Protein AF-L7FMI9-F1 (afdb_monomer)
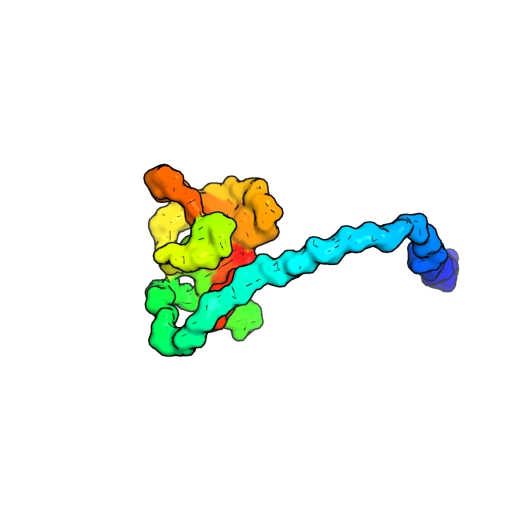
Structure (mmCIF, N/CA/C/O backbone):
data_AF-L7FMI9-F1
#
_entry.id   AF-L7FMI9-F1
#
loop_
_atom_site.group_PDB
_atom_site.id
_atom_site.type_symbol
_atom_site.label_atom_id
_atom_site.label_alt_id
_atom_site.label_comp_id
_atom_site.label_asym_id
_atom_site.label_entity_id
_atom_site.label_seq_id
_atom_site.pdbx_PDB_ins_code
_atom_site.Cartn_x
_atom_site.Cartn_y
_atom_site.Cartn_z
_atom_site.occupancy
_atom_site.B_iso_or_equiv
_atom_site.auth_seq_id
_atom_site.auth_comp_id
_atom_site.auth_asym_id
_atom_site.auth_atom_id
_atom_site.pdbx_PDB_model_num
ATOM 1 N N . MET A 1 1 ? 30.888 38.657 -20.305 1.00 48.72 1 MET A N 1
ATOM 2 C CA . MET A 1 1 ? 30.875 37.932 -19.015 1.00 48.72 1 MET A CA 1
ATOM 3 C C . MET A 1 1 ? 31.199 36.479 -19.324 1.00 48.72 1 MET A C 1
ATOM 5 O O . MET A 1 1 ? 30.430 35.849 -20.033 1.00 48.72 1 MET A O 1
ATOM 9 N N . ASN A 1 2 ? 32.380 36.006 -18.915 1.00 47.31 2 ASN A N 1
ATOM 10 C CA . ASN A 1 2 ? 32.978 34.755 -19.396 1.00 47.31 2 ASN A CA 1
ATOM 11 C C . ASN A 1 2 ? 32.575 33.563 -18.515 1.00 47.31 2 ASN A C 1
ATOM 13 O O . ASN A 1 2 ? 32.680 33.641 -17.296 1.00 47.31 2 ASN A O 1
ATOM 17 N N . ALA A 1 3 ? 32.174 32.452 -19.140 1.00 50.94 3 ALA A N 1
ATOM 18 C CA . ALA A 1 3 ? 31.691 31.223 -18.495 1.00 50.94 3 ALA A CA 1
ATOM 19 C C . ALA A 1 3 ? 32.698 30.541 -17.538 1.00 50.94 3 ALA A C 1
ATOM 21 O O . ALA A 1 3 ? 32.317 29.676 -16.753 1.00 50.94 3 ALA A O 1
ATOM 22 N N . LEU A 1 4 ? 33.965 30.961 -17.553 1.00 51.22 4 LEU A N 1
ATOM 23 C CA . LEU A 1 4 ? 35.029 30.443 -16.688 1.00 51.22 4 LEU A CA 1
ATOM 24 C C . LEU A 1 4 ? 34.873 30.831 -15.206 1.00 51.22 4 LEU A C 1
ATOM 26 O O . LEU A 1 4 ? 35.293 30.072 -14.340 1.00 51.22 4 LEU A O 1
ATOM 30 N N . THR A 1 5 ? 34.215 31.948 -14.877 1.00 52.50 5 THR A N 1
ATOM 31 C CA . THR A 1 5 ? 34.077 32.391 -13.473 1.00 52.50 5 THR A CA 1
ATOM 32 C C . THR A 1 5 ? 32.957 31.691 -12.695 1.00 52.50 5 THR A C 1
ATOM 34 O O . THR A 1 5 ? 32.901 31.813 -11.470 1.00 52.50 5 THR A O 1
ATOM 37 N N . MET A 1 6 ? 32.066 30.944 -13.361 1.00 52.34 6 MET A N 1
ATOM 38 C CA . MET A 1 6 ? 31.012 30.179 -12.675 1.00 52.34 6 MET A CA 1
ATOM 39 C C . MET A 1 6 ? 31.495 28.819 -12.154 1.00 52.34 6 MET A C 1
ATOM 41 O O . MET A 1 6 ? 31.000 28.369 -11.122 1.00 52.34 6 MET A O 1
ATOM 45 N N . LEU A 1 7 ? 32.486 28.195 -12.802 1.00 47.41 7 LEU A N 1
ATOM 46 C CA . LEU A 1 7 ? 33.030 26.902 -12.367 1.00 47.41 7 LEU A CA 1
ATOM 47 C C . LEU A 1 7 ? 33.887 27.016 -11.094 1.00 47.41 7 LEU A C 1
ATOM 49 O O . LEU A 1 7 ? 33.741 26.193 -10.195 1.00 47.41 7 LEU A O 1
ATOM 53 N N . GLU A 1 8 ? 34.679 28.082 -10.937 1.00 49.25 8 GLU A N 1
ATOM 54 C CA . GLU A 1 8 ? 35.479 28.303 -9.715 1.00 49.25 8 GLU A CA 1
ATOM 55 C C . GLU A 1 8 ? 34.634 28.530 -8.447 1.00 49.25 8 GLU A C 1
ATOM 57 O O . GLU A 1 8 ? 35.099 28.292 -7.329 1.00 49.25 8 GLU A O 1
ATOM 62 N N . LYS A 1 9 ? 33.380 28.984 -8.586 1.00 52.03 9 LYS A N 1
ATOM 63 C CA . LYS A 1 9 ? 32.485 29.186 -7.435 1.00 52.03 9 LYS A CA 1
ATOM 64 C C . LYS A 1 9 ? 31.880 27.889 -6.902 1.00 52.03 9 LYS A C 1
ATOM 66 O O . LYS A 1 9 ? 31.558 27.843 -5.717 1.00 52.03 9 LYS A O 1
ATOM 71 N N . LEU A 1 10 ? 31.736 26.858 -7.735 1.00 48.34 10 LEU A N 1
ATOM 72 C CA . LEU A 1 10 ? 31.167 25.574 -7.317 1.00 48.34 10 LEU A CA 1
ATOM 73 C C . LEU A 1 10 ? 32.185 24.715 -6.560 1.00 48.34 10 LEU A C 1
ATOM 75 O O . LEU A 1 10 ? 31.821 24.072 -5.578 1.00 48.34 10 LEU A O 1
ATOM 79 N N . ASP A 1 11 ? 33.466 24.794 -6.924 1.00 43.16 11 ASP A N 1
ATOM 80 C CA . ASP A 1 11 ? 34.517 24.000 -6.276 1.00 43.16 11 ASP A CA 1
ATOM 81 C C . ASP A 1 11 ? 34.847 24.486 -4.853 1.00 43.16 11 ASP A C 1
ATOM 83 O O . ASP A 1 11 ? 35.210 23.706 -3.975 1.00 43.16 11 ASP A O 1
ATOM 87 N N . ARG A 1 12 ? 34.623 25.775 -4.556 1.00 47.50 12 ARG A N 1
ATOM 88 C CA . ARG A 1 12 ? 34.828 26.328 -3.202 1.00 47.50 12 ARG A CA 1
ATOM 89 C C . ARG A 1 12 ? 33.780 25.901 -2.175 1.00 47.50 12 ARG A C 1
ATOM 91 O O . ARG A 1 12 ? 34.020 26.071 -0.980 1.00 47.50 12 ARG A O 1
ATOM 98 N N . ILE A 1 13 ? 32.633 25.376 -2.602 1.00 50.09 13 ILE A N 1
ATOM 99 C CA . ILE A 1 13 ? 31.576 24.926 -1.683 1.00 50.09 13 ILE A CA 1
ATOM 100 C C . ILE A 1 13 ? 31.843 23.490 -1.204 1.00 50.09 13 ILE A C 1
ATOM 102 O O . ILE A 1 13 ? 31.398 23.119 -0.121 1.00 50.09 13 ILE A O 1
ATOM 106 N N . ASN A 1 14 ? 32.645 22.716 -1.942 1.00 40.94 14 ASN A N 1
ATOM 107 C CA . ASN A 1 14 ? 32.905 21.308 -1.642 1.00 40.94 14 ASN A CA 1
ATOM 108 C C . ASN A 1 14 ? 34.029 21.066 -0.617 1.00 40.94 14 ASN A C 1
ATOM 110 O O . ASN A 1 14 ? 34.174 19.953 -0.125 1.00 40.94 14 ASN A O 1
ATOM 114 N N . SER A 1 15 ? 34.802 22.095 -0.253 1.00 45.16 15 SER A N 1
ATOM 115 C CA . SER A 1 15 ? 36.033 21.919 0.542 1.00 45.16 15 SER A CA 1
ATOM 116 C C . SER A 1 15 ? 35.944 22.395 1.994 1.00 45.16 15 SER A C 1
ATOM 118 O O . SER A 1 15 ? 36.972 22.585 2.640 1.00 45.16 15 SER A O 1
ATOM 120 N N . ARG A 1 16 ? 34.742 22.606 2.547 1.00 40.66 16 ARG A N 1
ATOM 121 C CA . ARG A 1 16 ? 34.570 22.882 3.986 1.00 40.66 16 ARG A CA 1
ATOM 122 C C . ARG A 1 16 ? 33.949 21.695 4.706 1.00 40.66 16 ARG A C 1
ATOM 124 O O . ARG A 1 16 ? 32.851 21.769 5.248 1.00 40.66 16 ARG A O 1
ATOM 131 N N . GLU A 1 17 ? 34.719 20.618 4.772 1.00 49.94 17 GLU A N 1
ATOM 132 C CA . GLU A 1 17 ? 34.647 19.725 5.920 1.00 49.94 17 GLU A CA 1
ATOM 133 C C . GLU A 1 17 ? 35.214 20.451 7.147 1.00 49.94 17 GLU A C 1
ATOM 135 O O . GLU A 1 17 ? 36.358 20.898 7.154 1.00 49.94 17 GLU A O 1
ATOM 140 N N . HIS A 1 18 ? 34.418 20.545 8.211 1.00 39.72 18 HIS A N 1
ATOM 141 C CA . HIS A 1 18 ? 34.943 20.696 9.563 1.00 39.72 18 HIS A CA 1
ATOM 142 C C . HIS A 1 18 ? 34.157 19.798 10.523 1.00 39.72 18 HIS A C 1
ATOM 144 O O . HIS A 1 18 ? 33.081 20.127 11.014 1.00 39.72 18 HIS A O 1
ATOM 150 N N . THR A 1 19 ? 34.738 18.619 10.750 1.00 45.62 19 THR A N 1
ATOM 151 C CA . THR A 1 19 ? 34.944 17.981 12.059 1.00 45.62 19 THR A CA 1
ATOM 152 C C . THR A 1 19 ? 33.861 18.164 13.129 1.00 45.62 19 THR A C 1
ATOM 154 O O . THR A 1 19 ? 33.884 19.127 13.893 1.00 45.62 19 THR A O 1
ATOM 157 N N . THR A 1 20 ? 33.044 17.127 13.337 1.00 40.53 20 THR A N 1
ATOM 158 C CA . THR A 1 20 ? 32.455 16.828 14.654 1.00 40.53 20 THR A CA 1
ATOM 159 C C . THR A 1 20 ? 32.525 15.323 14.963 1.00 40.53 20 THR A C 1
ATOM 161 O O . THR A 1 20 ? 31.852 14.518 14.339 1.00 40.53 20 THR A O 1
ATOM 164 N N . LYS A 1 21 ? 33.404 14.991 15.925 1.00 44.69 21 LYS A N 1
ATOM 165 C CA . LYS A 1 21 ? 33.473 13.855 16.882 1.00 44.69 21 LYS A CA 1
ATOM 166 C C . LYS A 1 21 ? 32.894 12.472 16.481 1.00 44.69 21 LYS A C 1
ATOM 168 O O . LYS A 1 21 ? 31.724 12.376 16.118 1.00 44.69 21 LYS A O 1
ATOM 173 N N . PRO A 1 22 ? 33.615 11.354 16.730 1.00 42.78 22 PRO A N 1
ATOM 174 C CA . PRO A 1 22 ? 33.085 10.016 16.491 1.00 42.78 22 PRO A CA 1
ATOM 175 C C . PRO A 1 22 ? 32.096 9.644 17.603 1.00 42.78 22 PRO A C 1
ATOM 177 O O . PRO A 1 22 ? 32.460 9.100 18.645 1.00 42.78 22 PRO A O 1
ATOM 180 N N . HIS A 1 23 ? 30.812 9.924 17.397 1.00 39.69 23 HIS A N 1
ATOM 181 C CA . HIS A 1 23 ? 29.778 9.274 18.190 1.00 39.69 23 HIS A CA 1
ATOM 182 C C . HIS A 1 23 ? 29.661 7.821 17.728 1.00 39.69 23 HIS A C 1
ATOM 1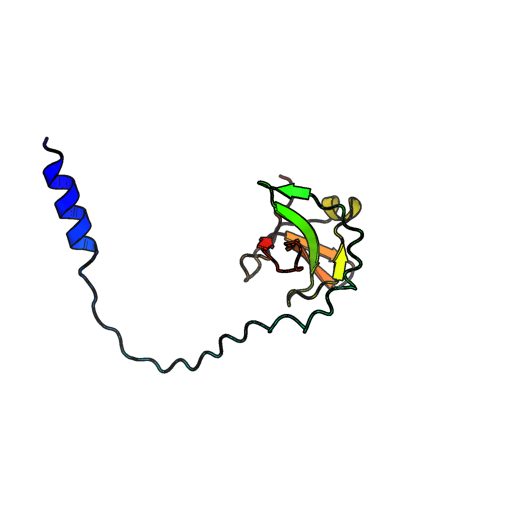84 O O . HIS A 1 23 ? 29.154 7.548 16.641 1.00 39.69 23 HIS A O 1
ATOM 190 N N . LYS A 1 24 ? 30.094 6.888 18.588 1.00 50.75 24 LYS A N 1
ATOM 191 C CA . LYS A 1 24 ? 29.663 5.483 18.576 1.00 50.75 24 LYS A CA 1
ATOM 192 C C . LYS A 1 24 ? 28.146 5.436 18.351 1.00 50.75 24 LYS A C 1
ATOM 194 O O . LYS A 1 24 ? 27.367 5.647 19.276 1.00 50.75 24 LYS A O 1
ATOM 199 N N . LYS A 1 25 ? 27.722 5.144 17.123 1.00 45.19 25 LYS A N 1
ATOM 200 C CA . LYS A 1 25 ? 26.368 4.691 16.814 1.00 45.19 25 LYS A CA 1
ATOM 201 C C . LYS A 1 25 ? 26.483 3.248 16.361 1.00 45.19 25 LYS A C 1
ATOM 203 O O . LYS A 1 25 ? 26.586 2.956 15.178 1.00 45.19 25 LYS A O 1
ATOM 208 N N . SER A 1 26 ? 26.433 2.351 17.343 1.00 51.41 26 SER A N 1
ATOM 209 C CA . SER A 1 26 ? 25.832 1.038 17.133 1.00 51.41 26 SER A CA 1
ATOM 210 C C . SER A 1 26 ? 24.372 1.287 16.754 1.00 51.41 26 SER A C 1
ATOM 212 O O . SER A 1 26 ? 23.499 1.444 17.603 1.00 51.41 26 SER A O 1
ATOM 214 N N . ARG A 1 27 ? 24.122 1.472 15.461 1.00 44.56 27 ARG A N 1
ATOM 215 C CA . ARG A 1 27 ? 22.790 1.418 14.878 1.00 44.56 27 ARG A CA 1
ATOM 216 C C . ARG A 1 27 ? 22.799 0.191 13.997 1.00 44.56 27 ARG A C 1
ATOM 218 O O . ARG A 1 27 ? 23.167 0.258 12.832 1.00 44.56 27 ARG A O 1
ATOM 225 N N . SER A 1 28 ? 22.423 -0.927 14.609 1.00 46.59 28 SER A N 1
ATOM 226 C CA . SER A 1 28 ? 21.801 -2.030 13.891 1.00 46.59 28 SER A CA 1
ATOM 227 C C . SER A 1 28 ? 20.772 -1.420 12.939 1.00 46.59 28 SER A C 1
ATOM 229 O O . SER A 1 28 ? 19.736 -0.914 13.374 1.00 46.59 28 SER A O 1
ATOM 231 N N . SER A 1 29 ? 21.099 -1.378 11.648 1.00 44.69 29 SER A N 1
ATOM 232 C CA . SER A 1 29 ? 20.142 -1.178 10.572 1.00 44.69 29 SER A CA 1
ATOM 233 C C . SER A 1 29 ? 19.298 -2.443 10.514 1.00 44.69 29 SER A C 1
ATOM 235 O O . SER A 1 29 ? 19.445 -3.283 9.629 1.00 44.69 29 SER A O 1
ATOM 237 N N . PHE A 1 30 ? 18.436 -2.620 11.514 1.00 42.62 30 PHE A N 1
ATOM 238 C CA . PHE A 1 30 ? 17.433 -3.666 11.499 1.00 42.62 30 PHE A CA 1
ATOM 239 C C . PHE A 1 30 ? 16.339 -3.222 10.531 1.00 42.62 30 PHE A C 1
ATOM 241 O O . PHE A 1 30 ? 15.236 -2.854 10.917 1.00 42.62 30 PHE A O 1
ATOM 248 N N . VAL A 1 31 ? 16.684 -3.217 9.242 1.00 46.03 31 VAL A N 1
ATOM 249 C CA . VAL A 1 31 ? 15.712 -3.533 8.205 1.00 46.03 31 VAL A CA 1
ATOM 250 C C . VAL A 1 31 ? 15.142 -4.878 8.650 1.00 46.03 31 VAL A C 1
ATOM 252 O O . VAL A 1 31 ? 15.937 -5.812 8.828 1.00 46.03 31 VAL A O 1
ATOM 255 N N . PRO A 1 32 ? 13.830 -5.000 8.924 1.00 44.03 32 PRO A N 1
ATOM 256 C CA . PRO A 1 32 ? 13.233 -6.310 9.097 1.00 44.03 32 PRO A CA 1
ATOM 257 C C . PRO A 1 32 ? 13.613 -7.083 7.844 1.00 44.03 32 PRO A C 1
ATOM 259 O O . PRO A 1 32 ? 13.218 -6.711 6.740 1.00 44.03 32 PRO A O 1
ATOM 262 N N . ARG A 1 33 ? 14.494 -8.078 7.989 1.00 46.84 33 ARG A N 1
ATOM 263 C CA . ARG A 1 33 ? 14.833 -8.943 6.865 1.00 46.84 33 ARG A CA 1
ATOM 264 C C . ARG A 1 33 ? 13.505 -9.493 6.389 1.00 46.84 33 ARG A C 1
ATOM 266 O O . ARG A 1 33 ? 12.773 -10.046 7.214 1.00 46.84 33 ARG A O 1
ATOM 273 N N . SER A 1 34 ? 13.208 -9.275 5.109 1.00 47.38 34 SER A N 1
ATOM 274 C CA . SER A 1 34 ? 12.012 -9.785 4.458 1.00 47.38 34 SER A CA 1
ATOM 275 C C . SER A 1 34 ? 11.762 -11.201 4.976 1.00 47.38 34 SER A C 1
ATOM 277 O O . SER A 1 34 ? 12.715 -11.997 5.009 1.00 47.38 34 SER A O 1
ATOM 279 N N . PRO A 1 35 ? 10.552 -11.517 5.473 1.00 45.50 35 PRO A N 1
ATOM 280 C CA . PRO A 1 35 ? 10.257 -12.874 5.906 1.00 45.50 35 PRO A CA 1
ATOM 281 C C . PRO A 1 35 ? 10.667 -13.809 4.769 1.00 45.50 35 PRO A C 1
ATOM 283 O O . PRO A 1 35 ? 10.351 -13.515 3.620 1.00 45.50 35 PRO A O 1
ATOM 286 N N . LYS A 1 36 ? 11.453 -14.855 5.067 1.00 41.44 36 LYS A N 1
ATOM 287 C CA . LYS A 1 36 ? 11.997 -15.785 4.063 1.00 41.44 36 LYS A CA 1
ATOM 288 C C . LYS A 1 36 ? 10.857 -16.223 3.136 1.00 41.44 36 LYS A C 1
ATOM 290 O O . LYS A 1 36 ? 9.997 -16.992 3.556 1.00 41.44 36 LYS A O 1
ATOM 295 N N . GLN A 1 37 ? 10.819 -15.678 1.922 1.00 44.28 37 GLN A N 1
ATOM 296 C CA . GLN A 1 37 ? 9.704 -15.883 1.008 1.00 44.28 37 GLN A CA 1
ATOM 297 C C . GLN A 1 37 ? 9.879 -17.220 0.294 1.00 44.28 37 GLN A C 1
ATOM 299 O O . GLN A 1 37 ? 10.850 -17.443 -0.425 1.00 44.28 37 GLN A O 1
ATOM 304 N N . THR A 1 38 ? 8.909 -18.104 0.480 1.00 43.47 38 THR A N 1
ATOM 305 C CA . THR A 1 38 ? 8.640 -19.221 -0.421 1.00 43.47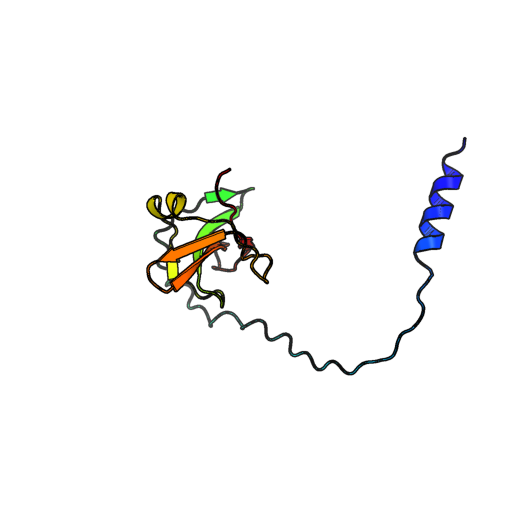 38 THR A CA 1
ATOM 306 C C . THR A 1 38 ? 8.091 -18.637 -1.733 1.00 43.47 38 THR A C 1
ATOM 308 O O . THR A 1 38 ? 7.017 -18.035 -1.706 1.00 43.47 38 THR A O 1
ATOM 311 N N . PRO A 1 39 ? 8.771 -18.798 -2.882 1.00 46.00 39 PRO A N 1
ATOM 312 C CA . PRO A 1 39 ? 8.464 -18.070 -4.122 1.00 46.00 39 PRO A CA 1
ATOM 313 C C . PRO A 1 39 ? 7.131 -18.442 -4.803 1.00 46.00 39 PRO A C 1
ATOM 315 O O . PRO A 1 39 ? 6.804 -17.883 -5.843 1.00 46.00 39 PRO A O 1
ATOM 318 N N . HIS A 1 40 ? 6.336 -19.355 -4.237 1.00 41.38 40 HIS A N 1
ATOM 319 C CA . HIS A 1 40 ? 5.146 -19.910 -4.894 1.00 41.38 40 HIS A CA 1
ATOM 320 C C . HIS A 1 40 ? 3.792 -19.524 -4.282 1.00 41.38 40 HIS A C 1
ATOM 322 O O . HIS A 1 40 ? 2.766 -19.988 -4.769 1.00 41.38 40 HIS A O 1
ATOM 328 N N . LEU A 1 41 ? 3.741 -18.675 -3.251 1.00 40.69 41 LEU A N 1
ATOM 329 C CA . LEU A 1 41 ? 2.490 -18.371 -2.541 1.00 40.69 41 LEU A CA 1
ATOM 330 C C . LEU A 1 41 ? 2.364 -16.879 -2.214 1.00 40.69 41 LEU A C 1
ATOM 332 O O . LEU A 1 41 ? 2.337 -16.481 -1.055 1.00 40.69 41 LEU A O 1
ATOM 336 N N . PHE A 1 42 ? 2.239 -16.046 -3.244 1.00 50.44 42 PHE A N 1
ATOM 337 C CA . PHE A 1 42 ? 1.680 -14.706 -3.076 1.00 50.44 42 PHE A CA 1
ATOM 338 C C . PHE A 1 42 ? 0.278 -14.666 -3.687 1.00 50.44 42 PHE A C 1
ATOM 340 O O . PHE A 1 42 ? 0.147 -14.533 -4.902 1.00 50.44 42 PHE A O 1
ATOM 347 N N . PRO A 1 43 ? -0.796 -14.779 -2.884 1.00 47.25 43 PRO A N 1
ATOM 348 C CA . PRO A 1 43 ? -2.167 -14.704 -3.373 1.00 47.25 43 PRO A CA 1
ATOM 349 C C . PRO A 1 43 ? -2.574 -13.240 -3.612 1.00 47.25 43 PRO A C 1
ATOM 351 O O . PRO A 1 43 ? -3.607 -12.784 -3.120 1.00 47.25 43 PRO A O 1
ATOM 354 N N . PHE A 1 44 ? -1.763 -12.460 -4.334 1.00 52.53 44 PHE A N 1
ATOM 355 C CA . PHE A 1 44 ? -2.198 -11.145 -4.787 1.00 52.53 44 PHE A CA 1
ATOM 356 C C . PHE A 1 44 ? -3.263 -11.356 -5.868 1.00 52.53 44 PHE A C 1
ATOM 358 O O . PHE A 1 44 ? -2.958 -11.521 -7.040 1.00 52.53 44 PHE A O 1
ATOM 365 N N . GLN A 1 45 ? -4.538 -11.289 -5.485 1.00 55.62 45 GLN A N 1
ATOM 366 C CA . GLN A 1 45 ? -5.640 -11.054 -6.430 1.00 55.62 45 GLN A CA 1
ATOM 367 C C . GLN A 1 45 ? -5.654 -9.595 -6.942 1.00 55.62 45 GLN A C 1
ATOM 369 O O . GLN A 1 45 ? -6.636 -9.154 -7.533 1.00 55.62 45 GLN A O 1
ATOM 374 N N . ALA A 1 46 ? -4.601 -8.812 -6.677 1.00 61.09 46 ALA A N 1
ATOM 375 C CA . ALA A 1 46 ? -4.460 -7.463 -7.206 1.00 61.09 46 ALA A CA 1
ATOM 376 C C . ALA A 1 46 ? -4.073 -7.554 -8.680 1.00 61.09 46 ALA A C 1
ATOM 378 O O . ALA A 1 46 ? -3.057 -8.163 -9.009 1.00 61.09 46 ALA A O 1
ATOM 379 N N . THR A 1 47 ? -4.851 -6.917 -9.551 1.00 60.97 47 THR A N 1
ATOM 380 C CA . THR A 1 47 ? -4.472 -6.763 -10.953 1.00 60.97 47 THR A CA 1
ATOM 381 C C . THR A 1 47 ? -3.142 -6.003 -11.025 1.00 60.97 47 THR A C 1
ATOM 383 O O . THR A 1 47 ? -3.080 -4.870 -10.534 1.00 60.97 47 THR A O 1
ATOM 386 N N . PRO A 1 48 ? -2.076 -6.597 -11.590 1.00 75.81 48 PRO A N 1
ATOM 387 C CA . PRO A 1 48 ? -0.820 -5.890 -11.794 1.00 75.81 48 PRO A CA 1
ATOM 388 C C . PRO A 1 48 ? -1.020 -4.691 -12.722 1.00 75.81 48 PRO A C 1
ATOM 390 O O . PRO A 1 48 ? -1.799 -4.755 -13.673 1.00 75.81 48 PRO A O 1
ATOM 393 N N . TYR A 1 49 ? -0.268 -3.620 -12.492 1.00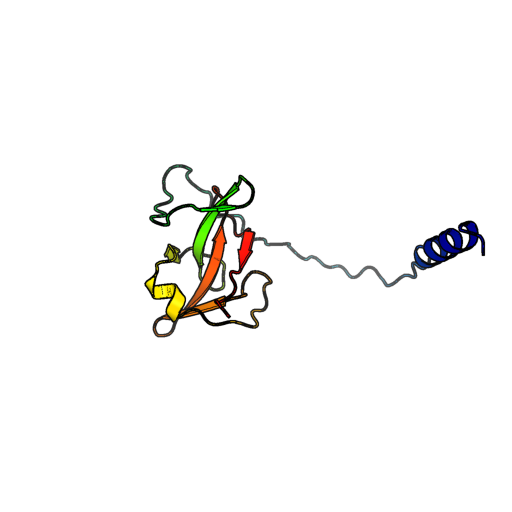 74.25 49 TYR A N 1
ATOM 394 C CA . TYR A 1 49 ? -0.149 -2.498 -13.421 1.00 74.25 49 TYR A CA 1
ATOM 395 C C . TYR A 1 49 ? 1.291 -2.385 -13.904 1.00 74.25 49 TYR A C 1
ATOM 397 O O . TYR A 1 49 ? 2.239 -2.606 -13.151 1.00 74.25 49 TYR A O 1
ATOM 405 N N . ASN A 1 50 ? 1.451 -2.045 -15.181 1.00 77.88 50 ASN A N 1
ATOM 406 C CA . ASN A 1 50 ? 2.756 -1.736 -15.741 1.00 77.88 50 ASN A CA 1
ATOM 407 C C . ASN A 1 50 ? 3.016 -0.239 -15.598 1.00 77.88 50 ASN A C 1
ATOM 409 O O . ASN A 1 50 ? 2.290 0.579 -16.158 1.00 77.88 50 ASN A O 1
ATOM 413 N N . PHE A 1 51 ? 4.064 0.102 -14.858 1.00 76.00 51 PHE A N 1
ATOM 414 C CA . PHE A 1 51 ? 4.569 1.459 -14.722 1.00 76.00 51 PHE A CA 1
ATOM 415 C C . PHE A 1 51 ? 6.017 1.479 -15.212 1.00 76.00 51 PHE A C 1
ATOM 417 O O . PHE A 1 51 ? 6.861 0.774 -14.665 1.00 76.00 51 PHE A O 1
ATOM 424 N N . GLU A 1 52 ? 6.289 2.221 -16.290 1.00 80.19 52 GLU A N 1
ATOM 425 C CA . GLU A 1 52 ? 7.629 2.323 -16.903 1.00 80.19 52 GLU A CA 1
ATOM 426 C C . GLU A 1 52 ? 8.274 0.957 -17.226 1.00 80.19 52 GLU A C 1
ATOM 428 O O . GLU A 1 52 ? 9.458 0.724 -16.993 1.00 80.19 52 GLU A O 1
ATOM 433 N N . GLY A 1 53 ? 7.475 0.009 -17.727 1.00 80.50 53 GLY A N 1
ATOM 434 C CA . GLY A 1 53 ? 7.943 -1.344 -18.056 1.00 80.50 53 GLY A CA 1
ATOM 435 C C . GLY A 1 53 ? 8.173 -2.259 -16.847 1.00 80.50 53 GLY A C 1
ATOM 436 O O . GLY A 1 53 ? 8.635 -3.384 -17.020 1.00 80.50 53 GLY A O 1
ATOM 437 N N . LYS A 1 54 ? 7.836 -1.814 -15.631 1.00 82.12 54 LYS A N 1
ATOM 438 C CA . LYS A 1 54 ? 7.881 -2.626 -14.411 1.00 82.12 54 LYS A CA 1
ATOM 439 C C . LYS A 1 54 ? 6.475 -3.008 -13.977 1.00 82.12 54 LYS A C 1
ATOM 441 O O . LYS A 1 54 ? 5.578 -2.169 -13.943 1.00 82.12 54 LYS A O 1
ATOM 446 N N . THR A 1 55 ? 6.306 -4.267 -13.592 1.00 84.50 55 THR A N 1
ATOM 447 C CA . THR A 1 55 ? 5.073 -4.744 -12.969 1.00 84.50 55 THR A CA 1
ATOM 448 C C . THR A 1 55 ? 5.033 -4.319 -11.510 1.00 84.50 55 THR A C 1
ATOM 450 O O . THR A 1 55 ? 5.955 -4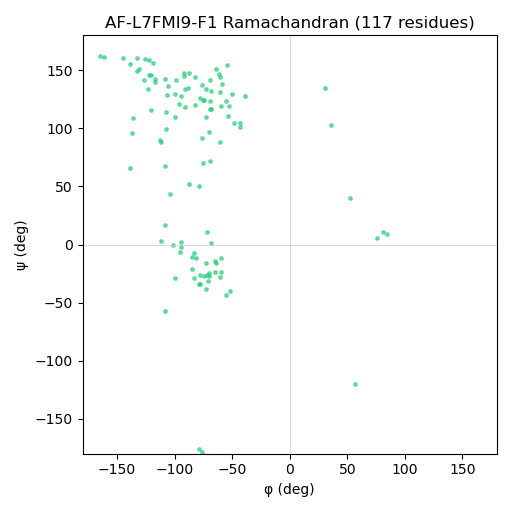.600 -10.741 1.00 84.50 55 THR A O 1
ATOM 453 N N . VAL A 1 56 ? 3.949 -3.657 -11.134 1.00 87.94 56 VAL A N 1
ATOM 454 C CA . VAL A 1 56 ? 3.737 -3.130 -9.794 1.00 87.94 56 VAL A CA 1
ATOM 455 C C . VAL A 1 56 ? 2.344 -3.543 -9.304 1.00 87.94 56 VAL A C 1
ATOM 457 O O . VAL A 1 56 ? 1.424 -3.754 -10.096 1.00 87.94 56 VAL A O 1
ATOM 460 N N . TYR A 1 57 ? 2.199 -3.689 -7.989 1.00 88.88 57 TYR A N 1
ATOM 461 C CA . TYR A 1 57 ? 0.970 -4.084 -7.301 1.00 88.88 57 TYR A CA 1
ATOM 462 C C . TYR A 1 57 ? 0.628 -3.073 -6.202 1.00 88.88 57 TYR A C 1
ATOM 464 O O . TYR A 1 57 ? 1.526 -2.609 -5.510 1.00 88.88 57 TYR A O 1
ATOM 472 N N . ILE A 1 58 ? -0.656 -2.754 -5.994 1.00 90.75 58 ILE A N 1
ATOM 473 C CA . ILE A 1 58 ? -1.088 -1.919 -4.862 1.00 90.75 58 ILE A CA 1
ATOM 474 C C . ILE A 1 58 ? -1.622 -2.842 -3.773 1.00 90.75 58 ILE A C 1
ATOM 476 O O . ILE A 1 58 ? -2.495 -3.685 -4.015 1.00 90.75 58 ILE A O 1
ATOM 480 N N . ALA A 1 59 ? -1.127 -2.654 -2.557 1.00 92.00 59 ALA A N 1
ATOM 481 C CA . ALA A 1 59 ? -1.526 -3.423 -1.394 1.00 92.00 59 ALA A CA 1
ATOM 482 C C . ALA A 1 59 ? -1.820 -2.530 -0.190 1.00 92.00 59 ALA A C 1
ATOM 484 O O . ALA A 1 59 ? -1.387 -1.381 -0.103 1.00 92.00 59 ALA A O 1
ATOM 485 N N . LEU A 1 60 ? -2.563 -3.105 0.749 1.00 93.19 60 LEU A N 1
ATOM 486 C CA . LEU A 1 60 ? -2.710 -2.609 2.102 1.00 93.19 60 LEU A CA 1
ATOM 487 C C . LEU A 1 60 ? -1.698 -3.310 2.998 1.00 93.19 60 LEU A C 1
ATOM 489 O O . LEU A 1 60 ? -1.663 -4.543 3.045 1.00 93.19 60 LEU A O 1
ATOM 493 N N . VAL A 1 61 ? -0.923 -2.522 3.734 1.00 92.62 61 VAL A N 1
ATOM 494 C CA . VAL A 1 61 ? 0.024 -2.999 4.745 1.00 92.62 61 VAL A CA 1
ATOM 495 C C . VAL A 1 61 ? -0.283 -2.388 6.107 1.00 92.62 61 VAL A C 1
ATOM 497 O O . VAL A 1 61 ? -0.948 -1.356 6.201 1.00 92.62 61 VAL A O 1
ATOM 500 N N . ASP A 1 62 ? 0.169 -3.020 7.184 1.00 92.69 62 ASP A N 1
ATOM 501 C CA . ASP A 1 62 ? 0.114 -2.424 8.520 1.00 92.69 62 ASP A CA 1
ATOM 502 C C . ASP A 1 62 ? 1.243 -1.393 8.744 1.00 92.69 62 ASP A C 1
ATOM 504 O O . ASP A 1 62 ? 2.029 -1.079 7.848 1.00 92.69 62 ASP A O 1
ATOM 508 N N . ALA A 1 63 ? 1.336 -0.844 9.959 1.00 90.31 63 ALA A N 1
ATOM 509 C CA . ALA A 1 63 ? 2.369 0.131 10.321 1.00 90.31 63 ALA A CA 1
ATOM 510 C C . ALA A 1 63 ? 3.806 -0.428 10.298 1.00 90.31 63 ALA A C 1
ATOM 512 O O . ALA A 1 63 ? 4.756 0.351 10.336 1.00 90.31 63 ALA A O 1
ATOM 513 N N . PHE A 1 64 ? 3.968 -1.751 10.242 1.00 90.69 64 PHE A N 1
ATOM 514 C CA . PHE A 1 64 ? 5.256 -2.439 10.175 1.00 90.69 64 PHE A CA 1
ATOM 515 C C . PHE A 1 64 ? 5.597 -2.902 8.751 1.00 90.69 64 PHE A C 1
ATOM 517 O O . PHE A 1 64 ? 6.662 -3.477 8.542 1.00 90.69 64 PHE A O 1
ATOM 524 N N . GLY A 1 65 ? 4.717 -2.651 7.776 1.00 88.19 65 GLY A N 1
ATOM 525 C CA . GLY A 1 65 ? 4.886 -3.091 6.393 1.00 88.19 65 GLY A CA 1
ATOM 526 C C . GLY A 1 65 ? 4.418 -4.525 6.135 1.00 88.19 65 GLY A C 1
ATOM 527 O O . GLY A 1 65 ? 4.652 -5.047 5.047 1.00 88.19 65 GLY A O 1
ATOM 528 N N . ASN A 1 66 ? 3.742 -5.177 7.090 1.00 89.75 66 ASN A N 1
ATOM 529 C CA . ASN A 1 66 ? 3.201 -6.513 6.857 1.00 89.75 66 ASN A CA 1
ATOM 530 C C . ASN A 1 66 ? 1.990 -6.432 5.934 1.00 89.75 66 ASN A C 1
ATOM 532 O O . ASN A 1 66 ? 1.084 -5.622 6.145 1.00 89.75 66 ASN A O 1
ATOM 536 N N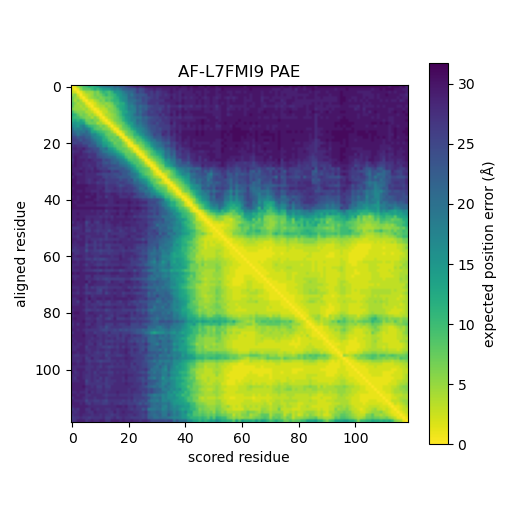 . PHE A 1 67 ? 1.951 -7.315 4.940 1.00 89.00 67 PHE A N 1
ATOM 537 C CA . PHE A 1 67 ? 0.828 -7.424 4.022 1.00 89.00 67 PHE A CA 1
ATOM 538 C C . PHE A 1 67 ? -0.474 -7.769 4.757 1.00 89.00 67 PHE A C 1
ATOM 540 O O . PHE A 1 67 ? -0.528 -8.712 5.545 1.00 89.00 67 PHE A O 1
ATOM 547 N N . TYR A 1 68 ? -1.536 -7.022 4.455 1.00 89.81 68 TYR A N 1
ATOM 548 C CA . TYR A 1 68 ? -2.888 -7.293 4.934 1.00 89.81 68 TYR A CA 1
ATOM 549 C C . TYR A 1 68 ? -3.790 -7.805 3.811 1.00 89.81 68 TYR A C 1
ATOM 551 O O . TYR A 1 68 ? -4.376 -8.880 3.924 1.00 89.81 68 TYR A O 1
ATOM 559 N N . SER A 1 69 ? -3.936 -7.032 2.732 1.00 89.69 69 SER A N 1
ATOM 560 C CA . SER A 1 69 ? -4.752 -7.434 1.584 1.00 89.69 69 SER A CA 1
ATOM 561 C C . SER A 1 69 ? -4.418 -6.644 0.322 1.00 89.69 69 SER A C 1
ATOM 563 O O . SER A 1 69 ? -3.836 -5.562 0.372 1.00 89.69 69 SER A O 1
ATOM 565 N N . SER A 1 70 ? -4.811 -7.179 -0.833 1.00 89.50 70 SER A N 1
ATOM 566 C CA . SER A 1 70 ? -4.773 -6.460 -2.106 1.00 89.50 70 SER A CA 1
ATOM 567 C C . SER A 1 70 ? -5.643 -5.204 -2.065 1.00 89.50 70 SER A C 1
ATOM 569 O O . SER A 1 70 ? -6.734 -5.202 -1.485 1.00 89.50 70 SER A O 1
ATOM 571 N N . PHE A 1 71 ? -5.193 -4.142 -2.732 1.00 88.81 71 PHE A N 1
ATOM 572 C CA . PHE A 1 71 ? -5.998 -2.940 -2.889 1.00 88.81 71 PHE A CA 1
ATOM 573 C C . PHE A 1 71 ? -7.201 -3.211 -3.800 1.00 88.81 71 PHE A C 1
ATOM 575 O O . PHE A 1 71 ? -7.065 -3.817 -4.860 1.00 88.81 71 PHE A O 1
ATOM 582 N N . LYS A 1 72 ? -8.395 -2.789 -3.377 1.00 87.75 72 LYS A N 1
ATOM 583 C CA . LYS A 1 72 ? -9.663 -3.026 -4.079 1.00 87.75 72 LYS A CA 1
ATOM 584 C C . LYS A 1 72 ? -10.295 -1.690 -4.460 1.00 87.75 72 LYS A C 1
ATOM 586 O O . LYS A 1 72 ? -10.075 -0.717 -3.746 1.00 87.75 72 LYS A O 1
ATOM 591 N N . PRO A 1 73 ? -11.167 -1.629 -5.481 1.00 85.62 73 PRO A N 1
ATOM 592 C CA . PRO A 1 73 ? -11.829 -0.382 -5.868 1.00 85.62 73 PRO A CA 1
ATOM 593 C C . PRO A 1 73 ? -12.517 0.352 -4.704 1.00 85.62 73 PRO A C 1
ATOM 595 O O . PRO A 1 73 ? -12.361 1.559 -4.560 1.00 85.62 73 PRO A O 1
ATOM 598 N N . LYS A 1 74 ? -13.179 -0.375 -3.790 1.00 86.81 74 LYS A N 1
ATOM 599 C CA . LYS A 1 74 ? -13.819 0.211 -2.594 1.00 86.81 74 LYS A CA 1
ATOM 600 C C . LYS A 1 74 ? -12.853 0.960 -1.659 1.00 86.81 74 LYS A C 1
ATOM 602 O O . LYS A 1 74 ? -13.279 1.812 -0.891 1.00 86.81 74 LYS A O 1
ATOM 607 N N . HIS A 1 75 ? -11.564 0.627 -1.700 1.00 90.12 75 HIS A N 1
ATOM 608 C CA . HIS A 1 75 ? -10.536 1.232 -0.860 1.00 90.12 75 HIS A CA 1
ATOM 609 C C . HIS A 1 75 ? -10.178 2.648 -1.326 1.00 90.12 75 HIS A C 1
ATOM 611 O O . HIS A 1 75 ? -9.810 3.467 -0.489 1.00 90.12 75 HIS A O 1
ATOM 617 N N . PHE A 1 76 ? -10.349 2.970 -2.616 1.00 87.12 76 PHE A N 1
ATOM 618 C CA . PHE A 1 76 ? -10.082 4.315 -3.140 1.00 87.12 76 PHE A CA 1
ATOM 619 C C . PHE A 1 76 ? -10.867 5.393 -2.392 1.00 87.12 76 PHE A C 1
ATOM 621 O O . PHE A 1 76 ? -10.300 6.415 -2.025 1.00 87.12 76 PHE A O 1
ATOM 628 N N . VAL A 1 77 ? -12.148 5.138 -2.115 1.00 86.88 77 VAL A N 1
ATOM 629 C CA . VAL A 1 77 ? -13.048 6.101 -1.457 1.00 86.88 77 VAL A CA 1
ATOM 630 C C . VAL A 1 77 ? -12.680 6.320 0.016 1.00 86.88 77 VAL A C 1
ATOM 632 O O . VAL A 1 77 ? -12.982 7.359 0.593 1.00 86.88 77 VAL A O 1
ATOM 635 N N . LEU A 1 78 ? -12.011 5.345 0.635 1.00 90.00 78 LEU A N 1
ATOM 636 C CA . LEU A 1 78 ? -11.613 5.391 2.044 1.00 90.00 78 LEU A CA 1
ATOM 637 C C . LEU A 1 78 ? -10.182 5.904 2.241 1.00 90.00 78 LEU A C 1
ATOM 639 O O . LEU A 1 78 ? -9.742 6.068 3.381 1.00 90.00 78 LEU A O 1
ATOM 643 N N . MET A 1 79 ? -9.440 6.105 1.152 1.00 91.94 79 MET A N 1
ATOM 644 C CA . MET A 1 79 ? -8.033 6.470 1.188 1.00 91.94 79 MET A CA 1
ATOM 645 C C . MET A 1 79 ? -7.871 7.934 1.601 1.00 91.94 79 MET A C 1
ATOM 647 O O . MET A 1 79 ? -8.409 8.845 0.980 1.00 91.94 79 MET A O 1
ATOM 651 N N . GLN A 1 80 ? -7.092 8.166 2.652 1.00 92.12 80 GLN A N 1
ATOM 652 C CA . GLN A 1 80 ? -6.829 9.485 3.216 1.00 92.12 80 GLN A CA 1
ATOM 653 C C . GLN A 1 80 ? -5.334 9.771 3.216 1.00 92.12 80 GLN A C 1
ATOM 655 O O . GLN A 1 80 ? -4.519 8.872 3.421 1.00 92.12 80 GLN A O 1
ATOM 660 N N . ARG A 1 81 ? -4.954 11.036 3.022 1.00 93.12 81 ARG A N 1
ATOM 661 C CA . ARG A 1 81 ? -3.550 11.454 3.096 1.00 93.12 81 ARG A CA 1
ATOM 662 C C . ARG A 1 81 ? -3.066 11.372 4.537 1.00 93.12 81 ARG A C 1
ATOM 664 O O . ARG A 1 81 ? -3.796 11.737 5.456 1.00 93.12 81 ARG A O 1
ATOM 671 N N . THR A 1 82 ? -1.823 10.949 4.741 1.00 90.44 82 THR A N 1
ATOM 672 C CA . THR A 1 82 ? -1.226 10.910 6.080 1.00 90.44 82 THR A CA 1
ATOM 673 C C . THR A 1 82 ? 0.090 11.670 6.140 1.00 90.44 82 THR A C 1
ATOM 675 O O . THR A 1 82 ? 0.727 11.931 5.122 1.00 90.44 82 THR A O 1
ATOM 678 N N . ARG A 1 83 ? 0.485 12.042 7.361 1.00 84.56 83 ARG A N 1
ATOM 679 C CA . ARG A 1 83 ? 1.811 12.587 7.686 1.00 84.56 83 ARG A CA 1
ATOM 680 C C . ARG A 1 83 ? 2.658 11.521 8.385 1.00 84.56 83 ARG A C 1
ATOM 682 O O . ARG A 1 83 ? 3.239 11.789 9.435 1.00 84.56 83 ARG A O 1
ATOM 689 N N . GLY A 1 84 ? 2.611 10.287 7.879 1.00 81.38 84 GLY A N 1
ATOM 690 C CA . GLY A 1 84 ? 3.340 9.162 8.454 1.00 81.38 84 GLY A CA 1
ATOM 691 C C . GLY A 1 84 ? 4.833 9.463 8.597 1.00 81.38 84 GLY A C 1
ATOM 692 O O . GLY A 1 84 ? 5.379 10.317 7.901 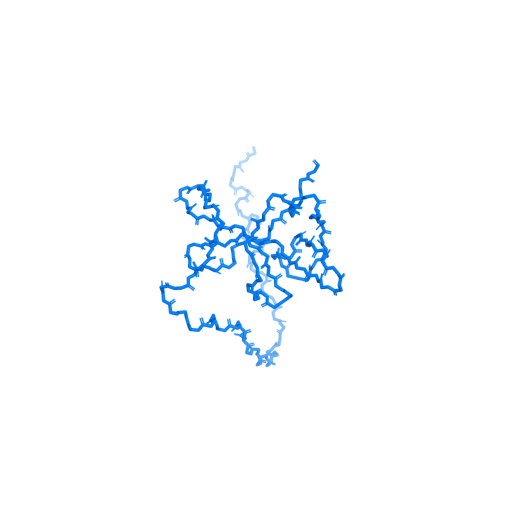1.00 81.38 84 GLY A O 1
ATOM 693 N N . LYS A 1 85 ? 5.485 8.788 9.550 1.00 84.44 85 LYS A N 1
ATOM 694 C CA . LYS A 1 85 ? 6.916 9.000 9.829 1.00 84.44 85 LYS A CA 1
ATOM 695 C C . LYS A 1 85 ? 7.802 8.455 8.715 1.00 84.44 85 LYS A C 1
ATOM 697 O O . LYS A 1 85 ? 8.877 8.991 8.473 1.00 84.44 85 LYS A O 1
ATOM 702 N N . GLU A 1 86 ? 7.335 7.397 8.065 1.00 87.44 86 GLU A N 1
ATOM 703 C CA . GLU A 1 86 ? 8.027 6.762 6.958 1.00 87.44 86 GLU A CA 1
ATOM 704 C C . GLU A 1 86 ? 7.585 7.358 5.623 1.00 87.44 86 GLU A C 1
ATOM 706 O O . GLU A 1 86 ? 6.415 7.690 5.419 1.00 87.44 86 GLU A O 1
ATOM 711 N N . TRP A 1 87 ? 8.523 7.440 4.684 1.00 85.81 87 TRP A N 1
ATOM 712 C CA . TRP A 1 87 ? 8.308 8.015 3.354 1.00 85.81 87 TRP A CA 1
ATOM 713 C C . TRP A 1 87 ? 7.230 7.279 2.538 1.00 85.81 87 TRP A C 1
ATOM 715 O O . TRP A 1 87 ? 6.547 7.895 1.719 1.00 85.81 87 TRP A O 1
ATOM 725 N N . TRP A 1 88 ? 7.034 5.984 2.797 1.00 87.81 88 TRP A N 1
ATOM 726 C CA . TRP A 1 88 ? 6.023 5.145 2.152 1.00 87.81 88 TRP A CA 1
ATOM 727 C C . TRP A 1 88 ? 4.628 5.257 2.798 1.00 87.81 88 TRP A C 1
ATOM 729 O O . TRP A 1 88 ? 3.646 4.769 2.248 1.00 87.81 88 TRP A O 1
ATOM 739 N N . MET A 1 89 ? 4.480 5.946 3.932 1.00 91.88 89 MET A N 1
ATOM 740 C CA . MET A 1 89 ? 3.187 6.144 4.603 1.00 91.88 89 MET A CA 1
ATOM 741 C C . MET A 1 89 ? 2.442 7.382 4.067 1.00 91.88 89 MET A C 1
ATOM 743 O O . MET A 1 89 ? 2.029 8.262 4.826 1.00 91.88 89 MET A O 1
ATOM 747 N N . LYS A 1 90 ? 2.259 7.490 2.747 1.00 91.69 90 LYS A N 1
ATOM 748 C CA . LYS A 1 90 ? 1.634 8.678 2.125 1.00 91.69 90 LYS A CA 1
ATOM 749 C C . LYS A 1 90 ? 0.113 8.700 2.252 1.00 91.69 90 LYS A C 1
ATOM 751 O O . LYS A 1 90 ? -0.479 9.771 2.426 1.00 91.69 90 LYS A O 1
ATOM 756 N N . SER A 1 91 ? -0.518 7.531 2.214 1.00 93.88 91 SER A N 1
ATOM 757 C CA . SER A 1 91 ? -1.958 7.387 2.387 1.00 93.88 91 SER A CA 1
ATOM 758 C C . SER A 1 91 ? -2.318 6.190 3.256 1.00 93.88 91 SER A C 1
ATOM 760 O O . SER A 1 91 ? -1.545 5.240 3.397 1.00 93.88 91 SER A O 1
ATOM 762 N N . ALA A 1 92 ? -3.490 6.266 3.877 1.00 94.69 92 ALA A N 1
ATOM 763 C CA . ALA A 1 92 ? -4.007 5.218 4.732 1.00 94.69 92 ALA A CA 1
ATOM 764 C C . ALA A 1 92 ? -5.520 5.082 4.633 1.00 94.69 92 ALA A C 1
ATOM 766 O O . ALA A 1 92 ? -6.233 6.001 4.239 1.00 94.69 92 ALA A O 1
ATOM 767 N N . ILE A 1 93 ? -5.991 3.921 5.061 1.00 94.75 93 ILE A N 1
ATOM 768 C CA . ILE A 1 93 ? -7.387 3.558 5.216 1.00 94.75 93 ILE A CA 1
ATOM 769 C C . ILE A 1 93 ? -7.593 3.145 6.660 1.00 94.75 93 ILE A C 1
ATOM 771 O O . ILE A 1 93 ? -6.818 2.366 7.219 1.00 94.75 93 ILE A O 1
ATOM 775 N N . LYS A 1 94 ? -8.663 3.652 7.262 1.00 92.69 94 LYS A N 1
ATOM 776 C CA . LYS A 1 94 ? -9.103 3.217 8.583 1.00 92.69 94 LYS A CA 1
ATOM 777 C C . LYS A 1 94 ? -10.251 2.235 8.417 1.00 92.69 94 LYS A C 1
ATOM 779 O O . LYS A 1 94 ? -11.348 2.625 8.034 1.00 92.69 94 LYS A O 1
ATOM 784 N N . GLU A 1 95 ? -9.996 0.966 8.715 1.00 88.69 95 GLU A N 1
ATOM 785 C CA . GLU A 1 95 ? -11.047 -0.043 8.835 1.00 88.69 95 GLU A CA 1
ATOM 786 C C . GLU A 1 95 ? -11.222 -0.387 10.316 1.00 88.69 95 GLU A C 1
ATOM 788 O O . GLU A 1 95 ? -10.334 -0.959 10.956 1.00 88.69 95 GLU A O 1
ATOM 793 N N . LYS A 1 96 ? -12.392 -0.049 10.869 1.00 85.62 96 LYS A N 1
ATOM 794 C CA . LYS A 1 96 ? -12.703 -0.222 12.297 1.00 85.62 96 LYS A CA 1
ATOM 795 C C . LYS A 1 96 ? -11.669 0.516 13.169 1.00 85.62 96 LYS A C 1
ATOM 797 O O . LYS A 1 96 ? -11.524 1.727 13.050 1.00 85.62 96 LYS A O 1
ATOM 802 N N . SER A 1 97 ? -10.956 -0.201 14.038 1.00 87.69 97 SER A N 1
ATOM 803 C CA . SER A 1 97 ? -9.909 0.325 14.923 1.00 87.69 97 SER A CA 1
ATOM 804 C C . SER A 1 97 ? -8.492 0.206 14.350 1.00 87.69 97 SER A C 1
ATOM 806 O O . SER A 1 97 ? -7.531 0.561 15.031 1.00 87.69 97 SER A O 1
ATOM 808 N N . LYS A 1 98 ? -8.333 -0.299 13.119 1.00 91.00 98 LYS A N 1
ATOM 809 C CA . LYS A 1 98 ? -7.025 -0.507 12.488 1.00 91.00 98 LYS A CA 1
ATOM 810 C C . LYS A 1 98 ? -6.787 0.505 11.376 1.00 91.00 98 LYS A C 1
ATOM 812 O O . LYS A 1 98 ? -7.696 0.869 10.633 1.00 91.00 98 LYS A O 1
ATOM 817 N N . THR A 1 99 ? -5.539 0.950 11.276 1.00 93.44 99 THR A N 1
ATOM 818 C CA . THR A 1 99 ? -5.062 1.788 10.173 1.00 93.44 9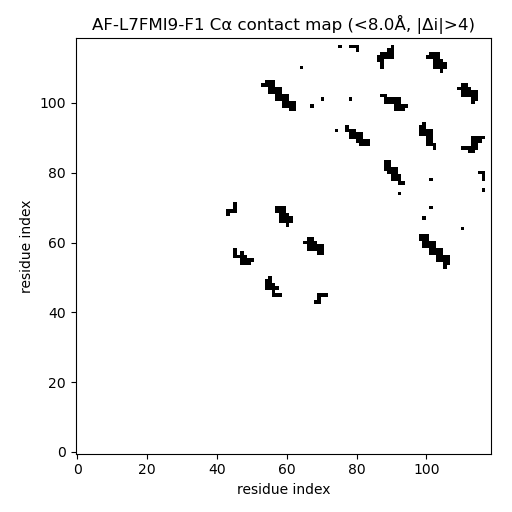9 THR A CA 1
ATOM 819 C C . THR A 1 99 ? -4.181 0.938 9.275 1.00 93.44 99 THR A C 1
ATOM 821 O O . THR A 1 99 ? -3.258 0.284 9.759 1.00 93.44 99 THR A O 1
ATOM 824 N N . TYR A 1 100 ? -4.471 0.967 7.983 1.00 95.12 100 TYR A N 1
ATOM 825 C CA . TYR A 1 100 ? -3.702 0.304 6.943 1.00 95.12 100 TYR A CA 1
ATOM 826 C C . TYR A 1 100 ? -3.144 1.349 5.993 1.00 95.12 100 TYR A C 1
ATOM 828 O O . TYR A 1 100 ? -3.843 2.300 5.661 1.00 95.12 100 TYR A O 1
ATOM 836 N N . TYR A 1 101 ? -1.912 1.176 5.545 1.00 95.06 101 TYR A N 1
ATOM 837 C CA . TYR A 1 101 ? -1.259 2.070 4.600 1.00 95.06 101 TYR A CA 1
ATOM 838 C C . TYR A 1 101 ? -1.338 1.493 3.200 1.00 95.06 101 TYR A C 1
ATOM 840 O O . TYR A 1 101 ? -1.231 0.280 3.013 1.00 95.06 101 TYR A O 1
ATOM 848 N N . VAL A 1 102 ? -1.545 2.367 2.223 1.00 94.38 102 VAL A N 1
ATOM 849 C CA . VAL A 1 102 ? -1.637 1.969 0.823 1.00 94.38 102 VAL A CA 1
ATOM 850 C C . VAL A 1 102 ? -0.272 2.161 0.174 1.00 94.38 102 VAL A C 1
ATOM 852 O O . VAL A 1 102 ? 0.285 3.262 0.177 1.00 94.38 102 VAL A O 1
ATOM 855 N N . VAL A 1 103 ? 0.279 1.071 -0.352 1.00 93.62 103 VAL A N 1
ATOM 856 C CA . VAL A 1 103 ? 1.644 1.026 -0.882 1.00 93.62 103 VAL A CA 1
ATOM 857 C C . VAL A 1 103 ? 1.686 0.360 -2.248 1.00 93.62 103 VAL A C 1
ATOM 859 O O . VAL A 1 103 ? 0.894 -0.536 -2.545 1.00 93.62 103 VAL A O 1
ATOM 862 N N . ALA A 1 104 ? 2.636 0.801 -3.063 1.00 91.50 104 ALA A N 1
ATOM 863 C CA . ALA A 1 104 ? 3.048 0.147 -4.289 1.00 91.50 104 ALA A CA 1
ATOM 864 C C . ALA A 1 104 ? 4.159 -0.867 -3.980 1.00 91.50 104 ALA A C 1
ATOM 866 O O . ALA A 1 104 ? 5.115 -0.558 -3.263 1.00 91.50 104 ALA A O 1
ATOM 867 N N . LEU A 1 105 ? 4.038 -2.063 -4.549 1.00 90.12 105 LEU A N 1
ATOM 868 C CA . LEU A 1 105 ? 4.960 -3.183 -4.402 1.00 90.12 105 LEU A CA 1
ATOM 869 C C . LEU A 1 105 ? 5.519 -3.604 -5.763 1.00 90.12 105 LEU A C 1
ATOM 871 O O . LEU A 1 105 ? 4.791 -3.587 -6.755 1.00 90.12 105 LEU A O 1
ATOM 875 N N . ASN A 1 106 ? 6.773 -4.046 -5.813 1.00 88.56 106 ASN A N 1
ATOM 876 C CA . ASN A 1 106 ? 7.320 -4.718 -6.998 1.00 88.56 106 ASN A CA 1
ATOM 877 C C . ASN A 1 106 ? 6.821 -6.181 -7.106 1.00 88.56 106 ASN A C 1
ATOM 879 O O . ASN A 1 106 ? 6.073 -6.673 -6.260 1.00 88.56 106 ASN A O 1
ATOM 883 N N . SER A 1 107 ? 7.270 -6.911 -8.131 1.00 83.12 107 SER A N 1
ATOM 884 C CA . SER A 1 107 ? 6.950 -8.336 -8.331 1.00 83.12 107 SER A CA 1
ATOM 885 C C . SER A 1 107 ? 7.468 -9.285 -7.245 1.00 83.12 107 SER A C 1
ATOM 887 O O . SER A 1 107 ? 7.011 -10.421 -7.175 1.00 83.12 107 SER A O 1
ATOM 889 N N . PHE A 1 108 ? 8.402 -8.837 -6.407 1.00 84.19 108 PHE A N 1
ATOM 890 C CA . PHE A 1 108 ? 8.943 -9.584 -5.268 1.00 84.19 108 PHE A CA 1
ATOM 891 C C . PHE A 1 108 ? 8.211 -9.254 -3.953 1.00 84.19 108 PHE A C 1
ATOM 893 O O . PHE A 1 108 ? 8.494 -9.836 -2.908 1.00 84.19 108 PHE A O 1
ATOM 900 N N . GLY A 1 109 ? 7.247 -8.328 -3.990 1.00 81.50 109 GLY A N 1
ATOM 901 C CA . GLY A 1 109 ? 6.516 -7.873 -2.811 1.00 81.50 109 GLY A CA 1
ATOM 902 C C . GLY A 1 109 ? 7.257 -6.827 -1.974 1.00 81.50 109 GLY A C 1
ATOM 903 O O . GLY A 1 109 ? 6.799 -6.522 -0.874 1.00 81.50 109 GLY A O 1
ATOM 904 N N . ASP A 1 110 ? 8.363 -6.257 -2.463 1.00 87.38 110 ASP A N 1
ATOM 905 C CA . ASP A 1 110 ? 9.045 -5.161 -1.772 1.00 87.38 110 ASP A CA 1
ATOM 906 C C . ASP A 1 110 ? 8.282 -3.850 -1.963 1.00 87.38 110 ASP A C 1
ATOM 908 O O . ASP A 1 110 ? 7.865 -3.520 -3.078 1.00 87.38 110 ASP A O 1
ATOM 912 N N . ILE A 1 111 ? 8.157 -3.074 -0.885 1.00 90.06 111 ILE A N 1
ATOM 913 C CA . ILE A 1 111 ? 7.564 -1.735 -0.919 1.00 90.06 111 ILE A CA 1
ATOM 914 C C . ILE A 1 111 ? 8.489 -0.797 -1.689 1.00 90.06 111 ILE A C 1
ATOM 916 O O . ILE A 1 111 ? 9.610 -0.526 -1.261 1.00 90.06 111 ILE A O 1
ATOM 920 N N . ILE A 1 112 ? 7.989 -0.277 -2.809 1.00 90.69 112 ILE A N 1
ATOM 921 C CA . ILE A 1 112 ? 8.711 0.691 -3.638 1.00 90.69 112 ILE A CA 1
ATOM 922 C C . ILE A 1 112 ? 8.258 2.128 -3.396 1.00 90.69 112 ILE A C 1
ATOM 924 O O . ILE A 1 112 ? 9.064 3.035 -3.575 1.00 90.69 112 ILE A O 1
ATOM 928 N N . ASP A 1 113 ? 6.996 2.349 -3.006 1.00 89.75 113 ASP A N 1
ATOM 929 C CA . ASP A 1 113 ? 6.490 3.674 -2.640 1.00 89.75 113 ASP A CA 1
ATOM 930 C C . ASP A 1 113 ? 5.156 3.623 -1.885 1.00 89.75 113 ASP A C 1
ATOM 932 O O . ASP A 1 113 ? 4.419 2.640 -1.940 1.00 89.75 113 ASP A O 1
ATOM 936 N N . GLY A 1 114 ? 4.821 4.720 -1.208 1.00 88.62 114 GLY A N 1
ATOM 937 C CA . GLY A 1 114 ? 3.468 5.000 -0.738 1.00 88.62 114 GLY A CA 1
ATOM 938 C C . GLY A 1 114 ? 2.604 5.594 -1.842 1.00 88.62 114 GLY A C 1
ATOM 939 O O . GLY A 1 114 ? 3.078 6.416 -2.625 1.00 88.62 114 GLY A O 1
ATOM 940 N N . THR A 1 115 ? 1.318 5.251 -1.882 1.00 87.12 115 THR A N 1
ATOM 941 C CA . THR A 1 115 ? 0.390 5.876 -2.836 1.00 87.12 115 THR A CA 1
ATOM 942 C C . THR A 1 115 ? -0.208 7.153 -2.251 1.00 87.12 115 THR A C 1
ATOM 944 O O . THR A 1 115 ? -0.426 7.263 -1.043 1.00 87.12 115 THR A O 1
ATOM 947 N N . CYS A 1 116 ? -0.491 8.142 -3.097 1.00 85.19 116 CYS A N 1
ATOM 948 C CA . CYS A 1 116 ? -1.237 9.337 -2.702 1.00 85.19 116 CYS A CA 1
ATOM 949 C C . CYS A 1 116 ? -2.739 9.130 -2.950 1.00 85.19 116 CYS A C 1
ATOM 951 O O . CYS A 1 116 ? -3.097 8.454 -3.917 1.00 85.19 116 CYS A O 1
ATOM 953 N N . PRO A 1 117 ? -3.625 9.718 -2.125 1.00 82.12 117 PRO A N 1
ATOM 954 C CA . PRO A 1 117 ? -5.038 9.774 -2.465 1.00 82.12 117 PRO A CA 1
ATOM 955 C C . PRO A 1 117 ? -5.258 10.622 -3.727 1.00 82.12 117 PRO A C 1
ATOM 957 O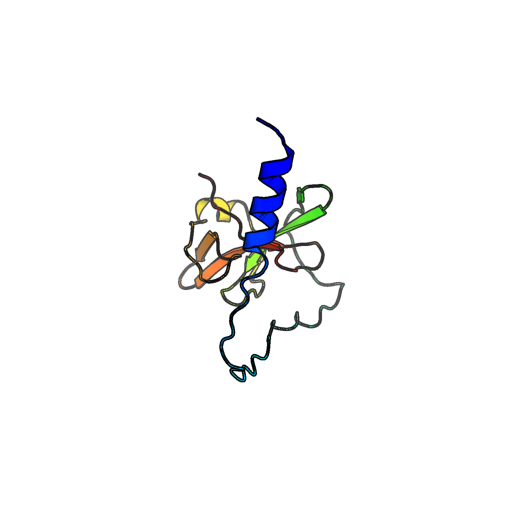 O . PRO A 1 117 ? -4.468 11.542 -3.968 1.00 82.12 117 PRO A O 1
ATOM 960 N N . PRO A 1 118 ? -6.306 10.333 -4.520 1.00 74.44 118 PRO A N 1
ATOM 961 C CA . PRO A 1 118 ? -6.712 11.216 -5.605 1.00 74.44 118 PRO A CA 1
ATOM 962 C C . PRO A 1 118 ? -7.059 12.602 -5.040 1.00 74.44 118 PRO A C 1
ATOM 964 O O . PRO A 1 118 ? -7.647 12.702 -3.960 1.00 74.44 118 PRO A O 1
ATOM 967 N N . SER A 1 119 ? -6.622 13.648 -5.741 1.00 68.62 119 SER A N 1
ATOM 968 C CA . SER A 1 119 ? -6.918 15.059 -5.452 1.00 68.62 119 SER A CA 1
ATOM 969 C C . SER A 1 119 ? -8.306 15.461 -5.914 1.00 68.62 119 SER A C 1
ATOM 971 O O . SER A 1 119 ? -8.659 15.028 -7.035 1.00 68.62 119 SER A O 1
#

Foldseek 3Di:
DDPVVVVVVVVVVPPDDDDDDDDPDPDPPPPVPPDPDPLPDDPQPFDWDQDPNFTKFKFWAAPSRHGDHGDDPVVLVQWDADPDPDQQQGIWGDDPPGIIFIFMAGPVRDGPHGDHRDD

Mean predicted aligned error: 15.96 Å

Solvent-accessible surface area (backbone atoms only — not comparable to full-atom values): 7637 Å² total; per-residue (Å²): 139,68,80,71,66,61,59,64,60,58,61,67,69,74,72,72,81,77,89,81,77,91,73,89,69,92,66,81,81,74,66,78,72,73,75,88,74,68,94,86,73,77,87,64,85,33,77,70,43,77,56,96,88,38,59,32,35,49,30,29,18,40,94,84,65,48,83,73,46,56,56,49,80,78,48,64,83,54,41,35,75,50,86,48,95,50,88,44,32,31,11,30,32,74,58,89,95,46,66,30,29,33,28,33,19,42,88,86,67,48,80,75,39,32,38,72,50,88,130

Sequence (119 aa):
MNALTMLEKLDRINSREHTTKPHKKSRSSFVPRSPKQTPHLFPFQATPYNFEGKTVYIALVDAFGNFYSSFKPKHFVLMQRTRGKEWWMKSAIKEKSKTYYVVALNSFGDIIDGTCPPS

Radius of gyration: 21.37 Å; Cα contacts (8 Å, |Δi|>4): 154; chains: 1; bounding box: 50×58×38 Å

Organism: NCBI:txid370355

Secondary structure (DSSP, 8-state):
--THHHHHHHHTTTT-----------------------TT-----SPPEEETTEEEEEEEE-TT--EEEE--HHHHTT-EE---SSTT-SEEEEETTEEEEEEEE-TT--EEEEPPPP-

pLDDT: mean 71.65, std 20.56, range [39.69, 95.12]